Protein AF-A0A857J7H7-F1 (afdb_monomer_lite)

Foldseek 3Di:
DDVLVVLLVQLLVVLVPPPPLVSLLVSLVVVLVVCCVPVNNPDPLNVVSVVLSVQSVPDPDPVSVLVSSVVNSVSSLVVVQVVCVVVVHDRDDSPPRSCCVPPVPDDD

Organism: NCBI:txid2697032

pLDDT: mean 80.44, std 16.74, range [36.28, 96.19]

Structure (mmCIF, N/CA/C/O backbone):
data_AF-A0A857J7H7-F1
#
_entry.id   AF-A0A857J7H7-F1
#
loop_
_atom_site.group_PDB
_atom_site.id
_atom_site.type_symbol
_atom_site.label_atom_id
_atom_site.label_alt_id
_atom_site.label_comp_id
_atom_site.label_asym_id
_atom_site.label_entity_id
_atom_site.label_seq_id
_atom_site.pdbx_PDB_ins_code
_atom_site.Cartn_x
_atom_site.Cartn_y
_atom_site.Cartn_z
_atom_site.occupancy
_atom_site.B_iso_or_equiv
_atom_site.auth_seq_id
_atom_site.auth_comp_id
_atom_site.auth_asym_id
_atom_site.auth_atom_id
_atom_site.pdbx_PDB_model_num
ATOM 1 N N . MET A 1 1 ? -11.657 -9.110 7.390 1.00 66.69 1 MET A N 1
ATOM 2 C CA . MET A 1 1 ? -10.317 -8.599 7.043 1.00 66.69 1 MET A CA 1
ATOM 3 C C . MET A 1 1 ? -10.463 -7.094 6.826 1.00 66.69 1 MET A C 1
ATOM 5 O O . MET A 1 1 ? -11.547 -6.706 6.400 1.00 66.69 1 MET A O 1
ATOM 9 N N . ASN A 1 2 ? -9.537 -6.236 7.276 1.00 84.62 2 ASN A N 1
ATOM 10 C CA . ASN A 1 2 ? -9.630 -4.806 6.927 1.00 84.62 2 ASN A CA 1
ATOM 11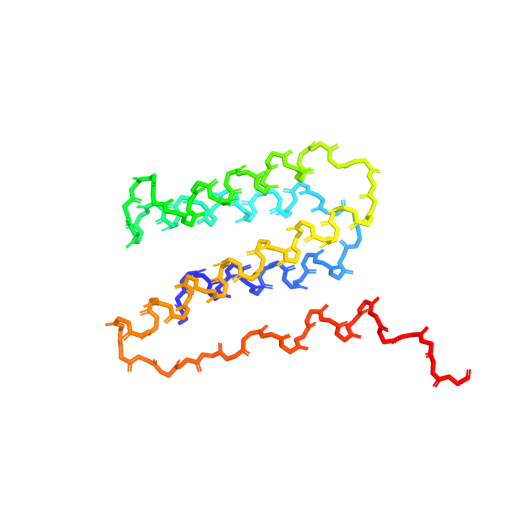 C C . ASN A 1 2 ? -9.072 -4.603 5.502 1.00 84.62 2 ASN A C 1
ATOM 13 O O . ASN A 1 2 ? -8.342 -5.460 5.018 1.00 84.62 2 ASN A O 1
ATOM 17 N N . LYS A 1 3 ? -9.414 -3.509 4.813 1.00 89.75 3 LYS A N 1
ATOM 18 C CA . LYS A 1 3 ? -8.986 -3.325 3.414 1.00 89.75 3 LYS A CA 1
ATOM 19 C C . LYS A 1 3 ? -7.461 -3.250 3.244 1.00 89.75 3 LYS A C 1
ATOM 21 O O . LYS A 1 3 ? -6.955 -3.636 2.196 1.00 89.75 3 LYS A O 1
ATOM 26 N N . PHE A 1 4 ? -6.718 -2.814 4.264 1.00 91.31 4 PHE A N 1
ATOM 27 C CA . PHE A 1 4 ? -5.252 -2.812 4.231 1.00 91.31 4 PHE A CA 1
ATOM 28 C C . PHE A 1 4 ? -4.673 -4.227 4.237 1.00 91.31 4 PHE A C 1
ATOM 30 O O . PHE A 1 4 ? -3.724 -4.484 3.504 1.00 91.31 4 PHE A O 1
ATOM 37 N N . ASP A 1 5 ? -5.286 -5.162 4.965 1.00 86.56 5 ASP A N 1
ATOM 38 C CA . ASP A 1 5 ? -4.929 -6.584 4.896 1.00 86.56 5 ASP A CA 1
ATOM 39 C C . ASP A 1 5 ? -5.120 -7.148 3.471 1.00 86.56 5 ASP A C 1
ATOM 41 O O . ASP A 1 5 ? -4.301 -7.941 3.003 1.00 86.56 5 ASP A O 1
ATOM 45 N N . ASP A 1 6 ? -6.175 -6.727 2.761 1.00 90.50 6 ASP A N 1
ATOM 46 C CA . ASP A 1 6 ? -6.433 -7.150 1.376 1.00 90.50 6 ASP A CA 1
ATOM 47 C C . ASP A 1 6 ? -5.374 -6.585 0.411 1.00 90.50 6 ASP A C 1
ATOM 49 O O . ASP A 1 6 ? -4.906 -7.291 -0.486 1.00 90.50 6 ASP A O 1
ATOM 53 N N . PHE A 1 7 ? -4.948 -5.328 0.599 1.00 91.62 7 PHE A N 1
ATOM 54 C CA . PHE A 1 7 ? -3.847 -4.742 -0.176 1.00 91.62 7 PHE A CA 1
ATOM 55 C C . PHE A 1 7 ? -2.512 -5.437 0.099 1.00 91.62 7 PHE A C 1
ATOM 57 O O . PHE A 1 7 ? -1.775 -5.716 -0.844 1.00 91.62 7 PHE A O 1
ATOM 64 N N . LEU A 1 8 ? -2.220 -5.774 1.358 1.00 90.06 8 LEU A N 1
ATOM 65 C CA . LEU A 1 8 ? -1.020 -6.528 1.735 1.00 90.06 8 LEU A CA 1
ATOM 66 C C . LEU A 1 8 ? -0.986 -7.902 1.055 1.00 90.06 8 LEU A C 1
ATOM 68 O O . LEU A 1 8 ? 0.041 -8.284 0.495 1.00 90.06 8 LEU A O 1
ATOM 72 N N . ALA A 1 9 ? -2.117 -8.613 1.030 1.00 88.38 9 ALA A N 1
ATOM 73 C CA . ALA A 1 9 ? -2.227 -9.888 0.327 1.00 88.38 9 ALA A CA 1
ATOM 74 C C . ALA A 1 9 ? -1.985 -9.738 -1.187 1.00 88.38 9 ALA A C 1
ATOM 76 O O . ALA A 1 9 ? -1.253 -10.536 -1.773 1.00 88.38 9 ALA A O 1
ATOM 77 N N . LYS A 1 10 ? -2.540 -8.693 -1.823 1.00 89.12 10 LYS A N 1
ATOM 78 C CA . LYS A 1 10 ? -2.292 -8.396 -3.245 1.00 89.12 10 LYS A CA 1
ATOM 79 C C . LYS A 1 10 ? -0.815 -8.090 -3.510 1.00 89.12 10 LYS A C 1
ATOM 81 O O . LYS A 1 10 ? -0.240 -8.673 -4.422 1.00 89.12 10 LYS A O 1
ATOM 86 N N . LEU A 1 11 ? -0.183 -7.235 -2.705 1.00 87.44 11 LEU A N 1
ATOM 87 C CA . LEU A 1 11 ? 1.234 -6.886 -2.869 1.00 87.44 11 LEU A CA 1
ATOM 88 C C . LEU A 1 11 ? 2.154 -8.102 -2.720 1.00 87.44 11 LEU A C 1
ATOM 90 O O . LEU A 1 11 ? 3.078 -8.252 -3.514 1.00 87.44 11 LEU A O 1
ATOM 94 N N . ALA A 1 12 ? 1.876 -8.996 -1.767 1.00 83.75 12 ALA A N 1
ATOM 95 C CA . ALA A 1 12 ? 2.647 -10.225 -1.577 1.00 83.75 12 ALA A CA 1
ATOM 96 C C . ALA A 1 12 ? 2.574 -11.180 -2.786 1.00 83.75 12 ALA A C 1
ATOM 98 O O . ALA A 1 12 ? 3.537 -11.886 -3.080 1.00 83.75 12 ALA A O 1
ATOM 99 N N . LEU A 1 13 ? 1.447 -11.208 -3.506 1.00 82.69 13 LEU A N 1
ATOM 100 C CA . LEU A 1 13 ? 1.330 -11.969 -4.756 1.00 82.69 13 LEU A CA 1
ATOM 101 C C . LEU A 1 13 ? 2.129 -11.312 -5.887 1.00 82.69 13 LEU A C 1
ATOM 103 O O . LEU A 1 13 ? 2.807 -12.001 -6.648 1.00 82.69 13 LEU A O 1
ATOM 107 N N . LEU A 1 14 ? 2.072 -9.984 -5.978 1.00 81.19 14 LEU A N 1
ATOM 108 C CA . LEU A 1 14 ? 2.715 -9.219 -7.045 1.00 81.19 14 LEU A CA 1
ATOM 109 C C . LEU A 1 14 ? 4.241 -9.200 -6.934 1.00 81.19 14 LEU A C 1
ATOM 111 O O . LEU A 1 14 ? 4.921 -9.188 -7.953 1.00 81.19 14 LEU A O 1
ATOM 115 N N . THR A 1 15 ? 4.810 -9.260 -5.730 1.00 70.81 15 THR A N 1
ATOM 116 C CA . THR A 1 15 ? 6.272 -9.326 -5.564 1.00 70.81 15 THR A CA 1
ATOM 117 C C . THR A 1 15 ? 6.884 -10.664 -5.945 1.00 70.81 15 THR A C 1
ATOM 119 O O . THR A 1 15 ? 8.067 -10.711 -6.282 1.00 70.81 15 THR A O 1
ATOM 122 N N . ARG A 1 16 ? 6.084 -11.734 -5.969 1.00 67.62 16 ARG A N 1
ATOM 123 C CA . ARG A 1 16 ? 6.493 -13.052 -6.478 1.00 67.62 16 ARG A CA 1
ATOM 124 C C . ARG A 1 16 ? 6.512 -13.104 -8.009 1.00 67.62 16 ARG A C 1
ATOM 126 O O . ARG A 1 16 ? 7.232 -13.918 -8.579 1.00 67.62 16 ARG A O 1
ATOM 133 N N . ALA A 1 17 ? 5.751 -12.236 -8.676 1.00 64.25 17 ALA A N 1
ATOM 134 C CA . ALA A 1 17 ? 5.683 -12.146 -10.129 1.00 64.25 17 ALA A CA 1
ATOM 135 C C . ALA A 1 17 ? 6.554 -10.982 -10.635 1.00 64.25 17 ALA A C 1
ATOM 137 O O . ALA A 1 17 ? 6.180 -9.813 -10.583 1.00 64.25 17 ALA A O 1
ATOM 138 N N . GLN A 1 18 ? 7.755 -11.292 -11.121 1.00 57.94 18 GLN A N 1
ATOM 139 C CA . GLN A 1 18 ? 8.690 -10.282 -11.619 1.00 57.94 18 GLN A CA 1
ATOM 140 C C . GLN A 1 18 ? 8.084 -9.480 -12.796 1.00 57.94 18 GLN A C 1
ATOM 142 O O . GLN A 1 18 ? 7.479 -10.061 -13.692 1.00 57.94 18 GLN A O 1
ATOM 147 N N . GLY A 1 19 ? 8.270 -8.152 -12.809 1.00 63.69 19 GLY A N 1
ATOM 148 C CA . GLY A 1 19 ? 7.873 -7.280 -13.930 1.00 63.69 19 GLY A CA 1
ATOM 149 C C . GLY A 1 19 ? 6.483 -6.635 -13.841 1.00 63.69 19 GLY A C 1
ATOM 150 O O . GLY A 1 19 ? 6.061 -6.005 -14.802 1.00 63.69 19 GLY A O 1
ATOM 151 N N . GLN A 1 20 ? 5.775 -6.742 -12.712 1.00 75.00 20 GLN A N 1
ATOM 152 C CA . GLN A 1 20 ? 4.418 -6.191 -12.556 1.00 75.00 20 GLN A CA 1
ATOM 153 C C . GLN A 1 20 ? 4.371 -4.798 -11.900 1.00 75.00 20 GLN A C 1
ATOM 155 O O . GLN A 1 20 ? 3.590 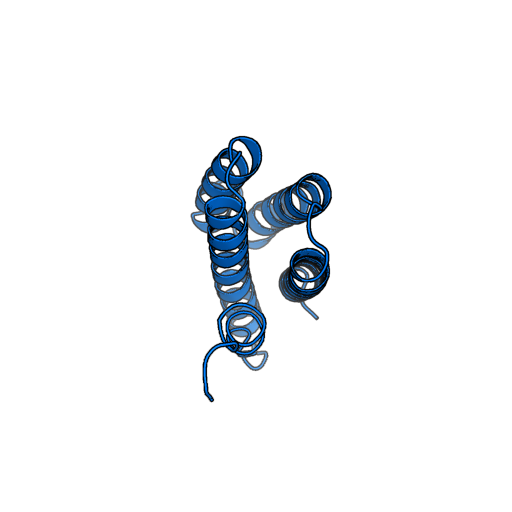-4.566 -10.974 1.00 75.00 20 GLN A O 1
ATOM 160 N N . VAL A 1 21 ? 5.195 -3.860 -12.380 1.00 78.69 21 VAL A N 1
ATOM 161 C CA . VAL A 1 21 ? 5.257 -2.490 -11.831 1.00 78.69 21 VAL A CA 1
ATOM 162 C C . VAL A 1 21 ? 3.885 -1.815 -11.865 1.00 78.69 21 VAL A C 1
ATOM 164 O O . VAL A 1 21 ? 3.444 -1.289 -10.846 1.00 78.69 21 VAL A O 1
ATOM 167 N N . ASP A 1 22 ? 3.168 -1.919 -12.987 1.00 82.56 22 ASP A N 1
ATOM 168 C CA . ASP A 1 22 ? 1.829 -1.338 -13.148 1.00 82.56 22 ASP A CA 1
ATOM 169 C C . ASP A 1 22 ? 0.819 -1.916 -12.151 1.00 82.56 22 ASP A C 1
ATOM 171 O O . ASP A 1 22 ? -0.002 -1.194 -11.585 1.00 82.56 22 ASP A O 1
ATOM 175 N N . ALA A 1 23 ? 0.891 -3.222 -11.883 1.00 86.31 23 ALA A N 1
ATOM 176 C CA . ALA A 1 23 ? -0.006 -3.862 -10.930 1.00 86.31 23 ALA A CA 1
ATOM 177 C C . ALA A 1 23 ? 0.288 -3.407 -9.496 1.00 86.31 23 ALA A C 1
ATOM 179 O O . ALA A 1 23 ? -0.644 -3.126 -8.742 1.00 86.31 23 ALA A O 1
ATOM 180 N N . VAL A 1 24 ? 1.570 -3.284 -9.125 1.00 86.88 24 VAL A N 1
ATOM 181 C CA . VAL A 1 24 ? 1.956 -2.733 -7.820 1.00 86.88 24 VAL A CA 1
ATOM 182 C C . VAL A 1 24 ? 1.494 -1.286 -7.702 1.00 86.88 24 VAL A C 1
ATOM 184 O O . VAL A 1 24 ? 0.890 -0.953 -6.687 1.00 86.88 24 VAL A O 1
ATOM 187 N N . MET A 1 25 ? 1.698 -0.470 -8.742 1.00 88.06 25 MET A N 1
ATOM 188 C CA . MET A 1 25 ? 1.250 0.926 -8.806 1.00 88.06 25 MET A CA 1
ATOM 189 C C . MET A 1 25 ? -0.266 1.080 -8.644 1.00 88.06 25 MET A C 1
ATOM 191 O O . MET A 1 25 ? -0.720 1.974 -7.929 1.00 88.06 25 MET A O 1
ATOM 195 N N . ASN A 1 26 ? -1.057 0.192 -9.248 1.00 90.75 26 ASN A N 1
ATOM 196 C CA . ASN A 1 26 ? -2.512 0.194 -9.087 1.00 90.75 26 ASN A CA 1
ATOM 197 C C . ASN A 1 26 ? -2.920 -0.137 -7.646 1.00 90.75 26 ASN A C 1
ATOM 199 O O . ASN A 1 26 ? -3.745 0.559 -7.057 1.00 90.75 26 ASN A O 1
ATOM 203 N N . VAL A 1 27 ? -2.294 -1.149 -7.036 1.00 91.69 27 VAL A N 1
ATOM 204 C CA . VAL A 1 27 ? -2.573 -1.505 -5.638 1.00 91.69 27 VAL A CA 1
ATOM 205 C C . VAL A 1 27 ? -2.162 -0.381 -4.681 1.00 91.69 27 VAL A C 1
ATOM 207 O O . VAL A 1 27 ? -2.893 -0.102 -3.730 1.00 91.69 27 VAL A O 1
ATOM 210 N N . THR A 1 28 ? -1.040 0.308 -4.919 1.00 91.69 28 THR A N 1
ATOM 211 C CA . THR A 1 28 ? -0.660 1.483 -4.118 1.00 91.69 28 THR A CA 1
ATOM 212 C C . THR A 1 28 ? -1.607 2.657 -4.308 1.00 91.69 28 THR A C 1
ATOM 214 O O . THR A 1 28 ? -1.898 3.346 -3.329 1.00 91.69 28 THR A O 1
ATOM 217 N N . PHE A 1 29 ? -2.102 2.893 -5.525 1.00 93.25 29 PHE A N 1
ATOM 218 C CA . PHE A 1 29 ? -3.077 3.950 -5.782 1.00 93.25 29 PHE A CA 1
ATOM 219 C C . PHE A 1 29 ? -4.378 3.705 -5.007 1.00 93.25 29 PHE A C 1
ATOM 221 O O . PHE A 1 29 ? -4.832 4.586 -4.270 1.00 93.25 29 PHE A O 1
ATOM 228 N N . ASP A 1 30 ? -4.918 2.487 -5.081 1.00 95.56 30 ASP A N 1
ATOM 229 C CA . ASP A 1 30 ? -6.111 2.089 -4.326 1.00 95.56 30 ASP A CA 1
ATOM 230 C C . ASP A 1 30 ? -5.887 2.211 -2.812 1.00 95.56 30 ASP A C 1
ATOM 232 O O . ASP A 1 30 ? -6.729 2.739 -2.079 1.00 95.56 30 ASP A O 1
ATOM 236 N N . ALA A 1 31 ? -4.719 1.775 -2.332 1.00 95.00 31 ALA A N 1
ATOM 237 C CA . ALA A 1 31 ? -4.378 1.862 -0.921 1.00 95.00 31 ALA A CA 1
ATOM 238 C C . ALA A 1 31 ? -4.259 3.314 -0.438 1.00 95.00 31 ALA A C 1
ATOM 240 O O . ALA A 1 31 ? -4.645 3.613 0.692 1.00 95.00 31 ALA A O 1
ATOM 241 N N . LYS A 1 32 ? -3.797 4.242 -1.285 1.00 95.81 32 LYS A N 1
ATOM 242 C CA . LYS A 1 32 ? -3.771 5.674 -0.957 1.00 95.81 32 LYS A CA 1
ATOM 243 C C . LYS A 1 32 ? -5.179 6.220 -0.746 1.00 95.81 32 LYS A C 1
ATOM 245 O O . LYS A 1 32 ? -5.409 6.904 0.252 1.00 95.81 32 LYS A O 1
ATOM 250 N N . ALA A 1 33 ? -6.105 5.916 -1.654 1.00 94.88 33 ALA A N 1
ATOM 251 C CA . ALA A 1 33 ? -7.494 6.351 -1.526 1.00 94.88 33 ALA A CA 1
ATOM 252 C C . ALA A 1 33 ? -8.119 5.837 -0.218 1.00 94.88 33 ALA A C 1
ATOM 254 O O . ALA A 1 33 ? -8.800 6.585 0.484 1.00 94.88 33 ALA A O 1
ATOM 255 N N . GLU A 1 34 ? -7.814 4.595 0.165 1.00 96.19 34 GLU A N 1
ATOM 256 C CA . GLU A 1 34 ? -8.292 4.029 1.426 1.00 96.19 34 GLU A CA 1
ATOM 257 C C . GLU A 1 34 ? -7.636 4.669 2.661 1.00 96.19 34 GLU A C 1
ATOM 259 O O . GLU A 1 34 ? -8.308 4.907 3.662 1.00 96.19 34 GLU A O 1
ATOM 264 N N . LEU A 1 35 ? -6.340 5.000 2.605 1.00 95.94 35 LEU A N 1
ATOM 265 C CA . LEU A 1 35 ? -5.674 5.742 3.681 1.00 95.94 35 LEU A CA 1
ATOM 266 C C . LEU A 1 35 ? -6.316 7.113 3.896 1.00 95.94 35 LEU A C 1
ATOM 268 O O . LEU A 1 35 ? -6.489 7.526 5.043 1.00 95.94 35 LEU A O 1
ATOM 272 N N . ASP A 1 36 ? -6.644 7.824 2.817 1.00 95.00 36 ASP A N 1
ATOM 273 C CA . ASP A 1 36 ? -7.343 9.109 2.894 1.00 95.00 36 ASP A CA 1
ATOM 274 C C . ASP A 1 36 ? -8.753 8.941 3.492 1.0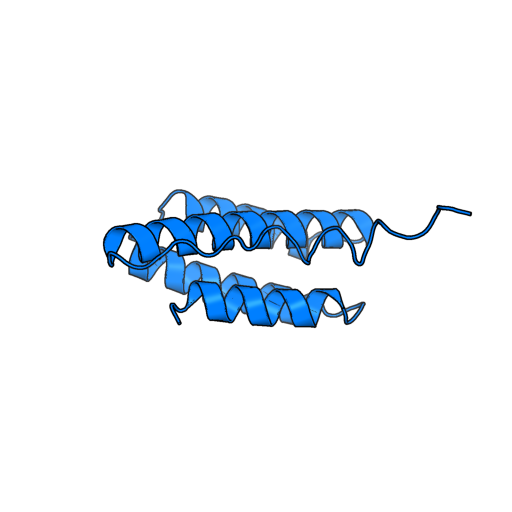0 95.00 36 ASP A C 1
ATOM 276 O O . ASP A 1 36 ? -9.167 9.760 4.311 1.00 95.00 36 ASP A O 1
ATOM 280 N N . ALA A 1 37 ? -9.462 7.856 3.167 1.00 95.12 37 ALA A N 1
ATOM 281 C CA . ALA A 1 37 ? -10.784 7.567 3.723 1.00 95.12 37 ALA A CA 1
ATOM 282 C C . ALA A 1 37 ? -10.754 7.198 5.223 1.00 95.12 37 ALA A C 1
ATOM 284 O O . ALA A 1 37 ? -11.581 7.685 5.991 1.00 95.12 37 ALA A O 1
ATOM 285 N N . GLU A 1 38 ? -9.807 6.364 5.663 1.00 94.44 38 GLU A N 1
ATOM 286 C CA . GLU A 1 38 ? -9.751 5.859 7.048 1.00 94.44 38 GLU A CA 1
ATOM 287 C C . GLU A 1 38 ? -9.096 6.855 8.028 1.00 94.44 38 GLU A C 1
ATOM 289 O O . GLU A 1 38 ? -9.439 6.900 9.215 1.00 94.44 38 GLU A O 1
ATOM 294 N N . PHE A 1 39 ? -8.132 7.657 7.563 1.00 94.38 39 PHE A N 1
ATOM 295 C CA . PHE A 1 39 ? -7.353 8.564 8.419 1.00 94.38 39 PHE A CA 1
ATOM 296 C C . PHE A 1 39 ? -7.536 10.051 8.094 1.00 94.38 39 PHE A C 1
ATOM 298 O O . PHE A 1 39 ? -6.948 10.887 8.782 1.00 94.38 39 PHE A O 1
ATOM 305 N N . GLY A 1 40 ? -8.349 10.380 7.090 1.00 93.62 40 GLY A N 1
ATOM 306 C CA . GLY A 1 40 ? -8.534 11.733 6.574 1.00 93.62 40 GLY A CA 1
ATOM 307 C C . GLY A 1 40 ? -7.537 12.076 5.465 1.00 93.62 40 GLY A C 1
ATOM 308 O O . GLY A 1 40 ? -6.384 11.632 5.474 1.00 93.62 40 GLY A O 1
ATOM 309 N N . THR A 1 41 ? -7.981 12.887 4.505 1.00 92.19 41 THR A N 1
ATOM 310 C CA . THR A 1 41 ? -7.169 13.313 3.360 1.00 92.19 41 THR A CA 1
ATOM 311 C C . THR A 1 41 ? -5.882 13.999 3.809 1.00 92.19 41 THR A C 1
ATOM 313 O O . THR A 1 41 ? -5.905 14.894 4.652 1.00 92.19 41 THR A O 1
ATOM 316 N N . GLY A 1 42 ? -4.750 13.602 3.223 1.00 88.31 42 GLY A N 1
ATOM 317 C CA . GLY A 1 42 ? -3.456 14.233 3.512 1.00 88.31 42 GLY A CA 1
ATOM 318 C C . GLY A 1 42 ? -2.833 13.794 4.839 1.00 88.31 42 GLY A C 1
ATOM 319 O O . GLY A 1 42 ? -1.924 14.445 5.351 1.00 88.31 42 GLY A O 1
ATOM 320 N N . ASN A 1 43 ? -3.283 12.675 5.406 1.00 94.06 43 ASN A N 1
ATOM 321 C CA . ASN A 1 43 ? -2.625 12.083 6.563 1.00 94.06 43 ASN A CA 1
ATOM 322 C C . ASN A 1 43 ? -1.195 11.606 6.229 1.00 94.06 43 ASN A C 1
ATOM 324 O O . ASN A 1 43 ? -0.824 11.383 5.071 1.00 94.06 43 ASN A O 1
ATOM 328 N N . ARG A 1 44 ? -0.388 11.383 7.276 1.00 94.00 44 ARG A N 1
ATOM 329 C CA . ARG A 1 44 ? 1.026 10.985 7.148 1.00 94.00 44 ARG A CA 1
ATOM 330 C C . ARG A 1 44 ? 1.244 9.738 6.284 1.00 94.00 44 ARG A C 1
ATOM 332 O O . ARG A 1 44 ? 2.241 9.680 5.564 1.00 94.00 44 ARG A O 1
ATOM 339 N N . TYR A 1 45 ? 0.339 8.759 6.349 1.00 93.50 45 TYR A N 1
ATOM 340 C CA . TYR A 1 45 ? 0.447 7.522 5.580 1.00 93.50 45 TYR A CA 1
ATOM 341 C C . TYR A 1 45 ? 0.190 7.798 4.100 1.00 93.50 45 TYR A C 1
ATOM 343 O O . TYR A 1 45 ? 1.006 7.414 3.272 1.00 93.50 45 TYR A O 1
ATOM 351 N N . SER A 1 46 ? -0.868 8.541 3.766 1.00 93.12 46 SER A N 1
ATOM 352 C CA . SER A 1 46 ? -1.192 8.922 2.381 1.00 93.12 46 SER A CA 1
ATOM 353 C C . SER A 1 46 ? -0.085 9.756 1.719 1.00 93.12 46 SER A C 1
ATOM 355 O O . SER A 1 46 ? 0.323 9.477 0.587 1.00 93.12 46 SER A O 1
ATOM 357 N N . ILE A 1 47 ? 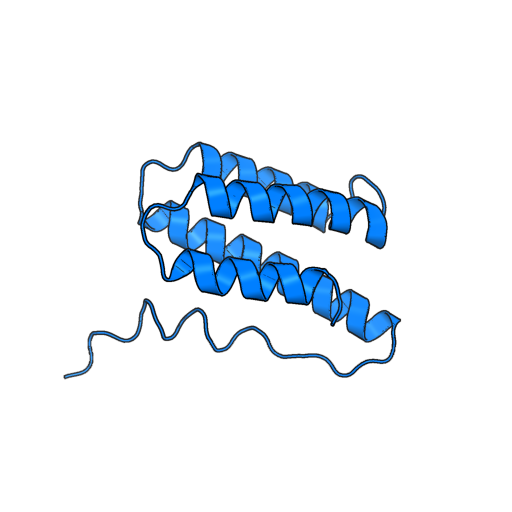0.492 10.725 2.443 1.00 94.00 47 ILE A N 1
ATOM 358 C CA . ILE A 1 47 ? 1.629 11.525 1.950 1.00 94.00 47 ILE A CA 1
ATOM 359 C C . ILE A 1 47 ? 2.847 10.631 1.693 1.00 94.00 47 ILE A C 1
ATOM 361 O O . ILE A 1 47 ? 3.508 10.742 0.658 1.00 94.00 47 ILE A O 1
ATOM 365 N N . SER A 1 48 ? 3.154 9.740 2.636 1.00 95.44 48 SER A N 1
ATOM 366 C CA . SER A 1 48 ? 4.301 8.837 2.524 1.00 95.44 48 SER A CA 1
ATOM 367 C C . SER A 1 48 ? 4.112 7.842 1.379 1.00 95.44 48 SER A C 1
ATOM 369 O O . SER A 1 48 ? 5.047 7.614 0.615 1.00 95.44 48 SER A O 1
ATOM 371 N N . LEU A 1 49 ? 2.890 7.340 1.184 1.00 94.56 49 LEU A N 1
ATOM 372 C CA . LEU A 1 49 ? 2.549 6.455 0.078 1.00 94.56 49 LEU A CA 1
ATOM 373 C C . LEU A 1 49 ? 2.673 7.161 -1.274 1.00 94.56 49 LEU A C 1
ATOM 375 O O . LEU A 1 49 ? 3.281 6.616 -2.187 1.00 94.56 49 LEU A O 1
ATOM 379 N N . THR A 1 50 ? 2.223 8.414 -1.374 1.00 93.56 50 THR A N 1
ATOM 380 C CA . THR A 1 50 ? 2.398 9.243 -2.581 1.00 93.56 50 THR A CA 1
ATOM 381 C C . THR A 1 50 ? 3.877 9.373 -2.961 1.00 93.56 50 THR A C 1
ATOM 383 O O . THR A 1 50 ? 4.241 9.229 -4.125 1.00 93.56 50 THR A O 1
ATOM 386 N N . ARG A 1 51 ? 4.765 9.589 -1.980 1.00 93.94 51 ARG A N 1
ATOM 387 C CA . ARG A 1 51 ? 6.218 9.668 -2.225 1.00 93.94 51 ARG A CA 1
ATOM 388 C C . ARG A 1 51 ? 6.800 8.342 -2.712 1.00 93.94 51 ARG A C 1
ATOM 390 O O . ARG A 1 51 ? 7.686 8.351 -3.561 1.00 93.94 51 ARG A O 1
ATOM 397 N N . LEU A 1 52 ? 6.323 7.218 -2.180 1.00 92.56 52 LEU A N 1
ATOM 398 C CA . LEU A 1 52 ? 6.750 5.886 -2.614 1.00 92.56 52 LEU A CA 1
ATOM 399 C C . LEU A 1 52 ? 6.248 5.565 -4.027 1.00 92.56 52 LEU A C 1
ATOM 401 O O . LEU A 1 52 ? 7.005 5.019 -4.818 1.00 92.56 52 LEU A O 1
ATOM 405 N N . MET A 1 53 ? 5.026 5.973 -4.377 1.00 90.31 53 MET A N 1
ATOM 406 C CA . MET A 1 53 ? 4.486 5.828 -5.733 1.00 90.31 53 MET A CA 1
ATOM 407 C C . MET A 1 53 ? 5.305 6.597 -6.771 1.00 90.31 53 MET A C 1
ATOM 409 O O . MET A 1 53 ? 5.586 6.065 -7.838 1.00 90.31 53 MET A O 1
ATOM 413 N N . LEU A 1 54 ? 5.747 7.819 -6.449 1.00 89.50 54 LEU A N 1
ATOM 414 C CA . LEU A 1 54 ? 6.647 8.568 -7.331 1.00 89.50 54 LEU A CA 1
ATOM 415 C C . LEU A 1 54 ? 7.963 7.808 -7.558 1.00 89.50 54 LEU A C 1
ATOM 417 O O . LEU A 1 54 ? 8.416 7.716 -8.692 1.00 89.50 54 LEU A O 1
ATOM 421 N N . ARG A 1 55 ? 8.549 7.210 -6.512 1.00 87.69 55 ARG A N 1
ATOM 422 C CA . ARG A 1 55 ? 9.768 6.393 -6.658 1.00 87.69 55 ARG A CA 1
ATOM 423 C C . ARG A 1 55 ? 9.531 5.135 -7.489 1.00 87.69 55 ARG A C 1
ATOM 425 O O . ARG A 1 55 ? 10.323 4.861 -8.379 1.00 87.69 55 ARG A O 1
ATOM 432 N N . LEU A 1 56 ? 8.430 4.415 -7.253 1.00 83.12 56 LEU A N 1
ATOM 433 C CA . LEU A 1 56 ? 8.059 3.240 -8.052 1.00 83.12 56 LEU A CA 1
ATOM 434 C C . LEU A 1 56 ? 7.937 3.583 -9.538 1.00 83.12 56 LEU A C 1
ATOM 436 O O . LEU A 1 56 ? 8.460 2.855 -10.373 1.00 83.12 56 LEU A O 1
ATOM 440 N N . ASN A 1 57 ? 7.302 4.712 -9.857 1.00 79.19 57 ASN A N 1
ATOM 441 C CA . ASN A 1 57 ? 7.082 5.151 -11.233 1.00 79.19 57 ASN A CA 1
ATOM 442 C C . ASN A 1 57 ? 8.372 5.571 -11.967 1.00 79.19 57 ASN A C 1
ATOM 444 O O . ASN A 1 57 ? 8.399 5.600 -13.193 1.00 79.19 57 ASN A O 1
ATOM 448 N N . HIS A 1 58 ? 9.431 5.920 -11.233 1.00 77.00 58 HIS A N 1
ATOM 449 C CA . HIS A 1 58 ? 10.720 6.330 -11.801 1.00 77.00 58 HIS A CA 1
ATOM 450 C C . HIS A 1 58 ? 11.795 5.241 -11.742 1.00 77.00 58 HIS A C 1
ATOM 452 O O . HIS A 1 58 ? 12.885 5.441 -12.281 1.00 77.00 58 HIS A O 1
ATOM 458 N N . SER A 1 59 ? 11.513 4.103 -11.106 1.00 70.56 59 SER A N 1
ATOM 459 C CA . SER A 1 59 ? 12.527 3.087 -10.864 1.00 70.56 59 SER A CA 1
ATOM 460 C C . SER A 1 59 ? 12.830 2.285 -12.131 1.00 70.56 59 SER A C 1
ATOM 462 O O . SER A 1 59 ? 11.999 1.524 -12.625 1.00 70.56 59 SER A O 1
ATOM 464 N N . THR A 1 60 ? 14.043 2.451 -12.656 1.00 69.38 60 THR A N 1
ATOM 465 C CA . THR A 1 60 ? 14.595 1.626 -13.745 1.00 69.38 60 THR A CA 1
ATOM 466 C C . THR A 1 60 ? 15.422 0.450 -13.218 1.00 69.38 60 THR A C 1
ATOM 468 O O . THR A 1 60 ? 15.763 -0.454 -13.980 1.00 69.38 60 THR A O 1
ATOM 471 N N . ASP A 1 61 ? 15.718 0.436 -11.913 1.00 79.56 61 ASP A N 1
ATOM 472 C CA . ASP A 1 61 ? 16.479 -0.607 -11.227 1.00 79.56 61 ASP A CA 1
ATOM 473 C C . ASP A 1 61 ? 15.546 -1.565 -10.468 1.00 79.56 61 ASP A C 1
ATOM 475 O O . ASP A 1 61 ? 14.748 -1.176 -9.612 1.00 79.56 61 ASP A O 1
ATOM 479 N N . ARG A 1 62 ? 15.705 -2.870 -10.722 1.00 74.06 62 ARG A N 1
ATOM 480 C CA . ARG A 1 62 ? 14.995 -3.938 -10.006 1.00 74.06 62 ARG A CA 1
ATOM 481 C C . ARG A 1 62 ? 15.173 -3.832 -8.490 1.00 74.06 62 ARG A C 1
ATOM 483 O O . ARG A 1 62 ? 14.236 -4.138 -7.752 1.00 74.06 62 ARG A O 1
ATOM 490 N N . ARG A 1 63 ? 16.360 -3.445 -8.013 1.00 79.56 63 ARG A N 1
ATOM 491 C CA . ARG A 1 63 ? 16.647 -3.344 -6.576 1.00 79.56 63 ARG A CA 1
ATOM 492 C C . ARG A 1 63 ? 15.802 -2.257 -5.918 1.00 79.56 63 ARG A C 1
ATOM 494 O O . ARG A 1 63 ? 15.192 -2.507 -4.880 1.00 79.56 63 ARG A O 1
ATOM 501 N N . GLU A 1 64 ? 15.736 -1.086 -6.538 1.00 82.62 64 GLU A N 1
ATOM 502 C CA . GLU A 1 64 ? 14.951 0.043 -6.042 1.00 82.62 64 GLU A CA 1
ATOM 503 C C . GLU A 1 64 ? 13.443 -0.244 -6.117 1.00 82.62 64 GLU A C 1
ATOM 505 O O . GLU A 1 64 ? 12.713 0.090 -5.180 1.00 82.62 64 GLU A O 1
ATOM 510 N N . TYR A 1 65 ? 12.973 -0.948 -7.152 1.00 82.12 65 TYR A N 1
ATOM 511 C CA . TYR A 1 65 ? 11.590 -1.427 -7.222 1.00 82.12 65 TYR A CA 1
ATOM 512 C C . TYR A 1 65 ? 11.225 -2.333 -6.034 1.00 82.12 65 TYR A C 1
ATOM 514 O O . TYR A 1 65 ? 10.209 -2.109 -5.365 1.00 82.12 65 TYR A O 1
ATOM 522 N N . VAL A 1 66 ? 12.054 -3.343 -5.740 1.00 82.19 66 VAL A N 1
ATOM 523 C CA . VAL A 1 66 ? 11.813 -4.274 -4.623 1.00 82.19 66 VAL A CA 1
ATOM 524 C C . VAL A 1 66 ? 11.842 -3.531 -3.290 1.00 82.19 66 VAL A C 1
ATOM 526 O O . VAL A 1 66 ? 10.934 -3.703 -2.477 1.00 82.19 66 VAL A O 1
ATOM 529 N N . GLU A 1 67 ? 12.835 -2.664 -3.079 1.00 85.62 67 GLU A N 1
ATOM 530 C CA . GLU A 1 67 ? 12.945 -1.869 -1.855 1.00 85.62 67 GLU A CA 1
ATOM 531 C C . GLU A 1 67 ? 11.738 -0.940 -1.670 1.00 85.62 67 GLU A C 1
ATOM 533 O O . GLU A 1 67 ? 11.172 -0.839 -0.580 1.00 85.62 67 GLU A O 1
ATOM 538 N N . THR A 1 68 ? 11.301 -0.274 -2.737 1.00 88.56 68 THR A N 1
ATOM 539 C CA . THR A 1 68 ? 10.165 0.645 -2.656 1.00 88.56 68 THR A CA 1
ATOM 540 C C . THR A 1 68 ? 8.865 -0.112 -2.396 1.00 88.56 68 THR A C 1
ATOM 542 O O . THR A 1 68 ? 8.066 0.320 -1.565 1.00 88.56 68 THR A O 1
ATOM 545 N N . THR A 1 69 ? 8.679 -1.282 -3.012 1.00 87.38 69 THR A N 1
ATOM 546 C CA . THR A 1 69 ? 7.520 -2.153 -2.752 1.00 87.38 69 THR A CA 1
ATOM 547 C C . THR A 1 69 ? 7.521 -2.696 -1.317 1.00 87.38 69 THR A C 1
ATOM 549 O O . THR A 1 69 ? 6.468 -2.798 -0.682 1.00 87.38 69 THR A O 1
ATOM 552 N N . PHE A 1 70 ? 8.696 -2.979 -0.752 1.00 87.38 70 PHE A N 1
ATOM 553 C CA . PHE A 1 70 ? 8.823 -3.346 0.658 1.00 87.38 70 PHE A CA 1
ATOM 554 C C . PHE A 1 70 ? 8.388 -2.200 1.582 1.00 87.38 70 PHE A C 1
ATOM 556 O O . PHE A 1 70 ? 7.530 -2.392 2.441 1.00 87.38 70 PHE A O 1
ATOM 563 N N . ARG A 1 71 ? 8.872 -0.975 1.342 1.00 90.50 71 ARG A N 1
ATOM 564 C CA . ARG A 1 71 ? 8.475 0.215 2.121 1.00 90.50 71 ARG A CA 1
ATOM 565 C C . ARG A 1 71 ? 6.972 0.505 2.038 1.00 90.50 71 ARG A C 1
ATOM 567 O O . ARG A 1 71 ? 6.376 0.963 3.011 1.00 90.50 71 ARG A O 1
ATOM 574 N N . VAL A 1 72 ? 6.344 0.241 0.889 1.00 92.12 72 VAL A N 1
ATOM 575 C CA . VAL A 1 72 ? 4.878 0.294 0.744 1.00 92.12 72 VAL A CA 1
ATOM 576 C C . VAL A 1 72 ? 4.219 -0.712 1.688 1.00 92.12 72 VAL A C 1
ATOM 578 O O . VAL A 1 72 ? 3.288 -0.362 2.410 1.00 92.12 72 VAL A O 1
ATOM 581 N N . THR A 1 73 ? 4.711 -1.949 1.701 1.00 91.50 73 THR A N 1
ATOM 582 C CA . THR A 1 73 ? 4.178 -3.032 2.536 1.00 91.50 73 THR A CA 1
ATOM 583 C C . THR A 1 73 ? 4.282 -2.690 4.024 1.00 91.50 73 THR A C 1
ATOM 585 O O . THR A 1 73 ? 3.297 -2.817 4.749 1.00 91.50 73 THR A O 1
ATOM 588 N N . GLU A 1 74 ? 5.422 -2.165 4.483 1.00 91.31 74 GLU A N 1
ATOM 589 C CA . GLU A 1 74 ? 5.598 -1.718 5.875 1.00 91.31 74 GLU A CA 1
ATOM 590 C C . GLU A 1 74 ? 4.593 -0.629 6.268 1.00 91.31 74 GLU A C 1
ATOM 592 O O . GLU A 1 74 ? 3.982 -0.678 7.339 1.00 91.31 74 GLU A O 1
ATOM 597 N N . LEU A 1 75 ? 4.384 0.344 5.379 1.00 94.31 75 LEU A N 1
ATOM 598 C CA . LEU A 1 75 ? 3.444 1.435 5.599 1.00 94.31 75 LEU A CA 1
ATOM 599 C C . LEU A 1 75 ? 2.005 0.921 5.734 1.00 94.31 75 LEU A C 1
ATOM 601 O O . LEU A 1 75 ? 1.288 1.340 6.64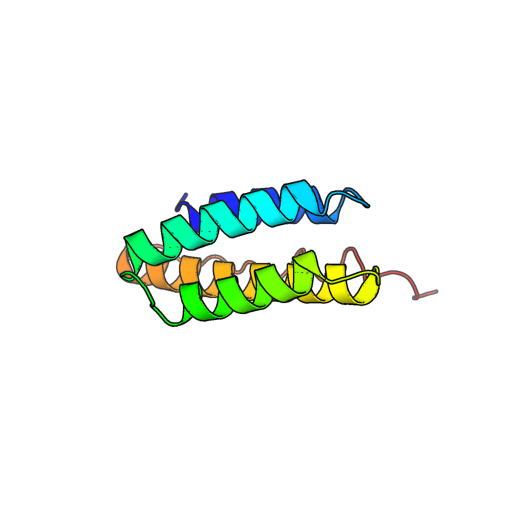7 1.00 94.31 75 LEU A O 1
ATOM 605 N N . LEU A 1 76 ? 1.587 0.005 4.856 1.00 93.06 76 LEU A N 1
ATOM 606 C CA . LEU A 1 76 ? 0.248 -0.586 4.898 1.00 93.06 76 LEU A CA 1
ATOM 607 C C . LEU A 1 76 ? 0.059 -1.522 6.095 1.00 93.06 76 LEU A C 1
ATOM 609 O O . LEU A 1 76 ? -1.026 -1.535 6.673 1.00 93.06 76 LEU A O 1
ATOM 613 N N . SER A 1 77 ? 1.105 -2.231 6.528 1.00 91.88 77 SER A N 1
ATOM 614 C CA . SER A 1 77 ? 1.081 -3.004 7.777 1.00 91.88 77 SER A CA 1
ATOM 615 C C . SER A 1 77 ? 0.834 -2.093 8.975 1.00 91.88 77 SER A C 1
ATOM 617 O O . SER A 1 77 ? -0.075 -2.344 9.762 1.00 91.88 77 SER A O 1
ATOM 619 N N . ALA A 1 78 ? 1.570 -0.983 9.079 1.00 91.75 78 ALA A N 1
ATOM 620 C CA . ALA A 1 78 ? 1.388 -0.026 10.168 1.00 91.75 78 ALA A CA 1
ATOM 621 C C . ALA A 1 78 ? -0.018 0.604 10.166 1.00 91.75 78 ALA A C 1
ATOM 623 O O . ALA A 1 78 ? -0.597 0.844 11.230 1.00 91.75 78 ALA A O 1
ATOM 624 N N . ALA A 1 79 ? -0.580 0.867 8.982 1.00 91.88 79 ALA A N 1
ATOM 625 C CA . ALA A 1 79 ? -1.957 1.331 8.843 1.00 91.88 79 ALA A CA 1
ATOM 626 C C . ALA A 1 79 ? -2.967 0.255 9.282 1.00 91.88 79 ALA A C 1
ATOM 628 O O . ALA A 1 79 ? -3.865 0.558 10.072 1.00 91.88 79 ALA A O 1
ATOM 629 N N . SER A 1 80 ? -2.792 -0.997 8.840 1.00 92.25 80 SER A N 1
ATOM 630 C CA . SER A 1 80 ? -3.630 -2.134 9.244 1.00 92.25 80 SER A CA 1
ATOM 631 C C . SER A 1 80 ? -3.638 -2.316 10.763 1.00 92.25 80 SER A C 1
ATOM 633 O O . SER A 1 80 ? -4.707 -2.391 11.376 1.00 92.25 80 SER A O 1
ATOM 635 N N . ASP A 1 81 ? -2.466 -2.289 11.398 1.00 90.88 81 ASP A N 1
ATOM 636 C CA . ASP A 1 81 ? -2.330 -2.420 12.849 1.00 90.88 81 ASP A CA 1
ATOM 637 C C . ASP A 1 81 ? -3.046 -1.297 13.597 1.00 90.88 81 ASP A C 1
ATOM 639 O O . ASP A 1 81 ? -3.748 -1.539 14.584 1.00 90.88 81 ASP A O 1
ATOM 643 N N . GLN A 1 82 ? -2.939 -0.059 13.106 1.00 91.38 82 GLN A N 1
ATOM 644 C CA . GLN A 1 82 ? -3.644 1.070 13.702 1.00 91.38 82 GLN A CA 1
ATOM 645 C C . GLN A 1 82 ? -5.169 0.915 13.594 1.00 91.38 82 GLN A C 1
ATOM 647 O O . GLN A 1 82 ? -5.884 1.211 14.558 1.00 91.38 82 GLN A O 1
ATOM 652 N N . VAL A 1 83 ? -5.677 0.425 12.460 1.00 91.25 83 VAL A N 1
ATOM 653 C CA . VAL A 1 83 ? -7.107 0.133 12.273 1.00 91.25 83 VAL A CA 1
ATOM 654 C C . VAL A 1 83 ? -7.563 -1.006 13.179 1.00 91.25 83 VAL A C 1
ATOM 656 O O . VAL A 1 83 ? -8.582 -0.881 13.860 1.00 91.25 83 VAL A O 1
ATOM 659 N N . ASN A 1 84 ? -6.814 -2.106 13.234 1.00 88.31 84 ASN A N 1
ATOM 660 C CA . ASN A 1 84 ? -7.143 -3.257 14.072 1.00 88.31 84 ASN A CA 1
ATOM 661 C C . ASN A 1 84 ? -7.163 -2.868 15.555 1.00 88.31 84 ASN A C 1
ATOM 663 O O . ASN A 1 84 ? -8.125 -3.200 16.251 1.00 88.31 84 ASN A O 1
ATOM 667 N N . LYS A 1 85 ? -6.200 -2.051 16.001 1.00 88.50 85 LYS A N 1
ATOM 668 C CA . LYS A 1 85 ? -6.177 -1.482 17.354 1.00 88.50 85 LYS A CA 1
ATOM 669 C C . LYS A 1 85 ? -7.417 -0.634 17.650 1.00 88.50 85 LYS A C 1
ATOM 671 O O . LYS A 1 85 ? -8.032 -0.818 18.696 1.00 88.50 85 LYS A O 1
ATOM 676 N N . ARG A 1 86 ? -7.825 0.258 16.735 1.00 87.88 86 ARG A N 1
ATOM 677 C CA . ARG A 1 86 ? -9.057 1.067 16.882 1.00 87.88 86 ARG A CA 1
ATOM 678 C C . ARG A 1 86 ? -10.319 0.206 16.958 1.00 87.88 86 ARG A C 1
ATOM 680 O O . ARG A 1 86 ? -11.262 0.570 17.648 1.00 87.88 86 ARG A O 1
ATOM 687 N N . ARG A 1 87 ? -10.333 -0.929 16.254 1.00 88.88 87 ARG A N 1
ATOM 688 C CA . ARG A 1 87 ? -11.467 -1.864 16.185 1.00 88.88 87 ARG A CA 1
ATOM 689 C C . ARG A 1 87 ? -11.443 -2.946 17.277 1.00 88.88 87 ARG A C 1
ATOM 691 O O . ARG A 1 87 ? -12.290 -3.832 17.239 1.00 88.88 87 ARG A O 1
ATOM 698 N N . GLY A 1 88 ? -10.481 -2.913 18.206 1.00 84.25 88 GLY A N 1
ATOM 699 C CA . GLY A 1 88 ? -10.333 -3.919 19.267 1.00 84.25 88 GLY A CA 1
ATOM 700 C C . GLY A 1 88 ? -9.988 -5.324 18.759 1.00 84.25 88 GLY A C 1
ATOM 701 O O . GLY A 1 88 ? -10.259 -6.310 19.440 1.00 84.25 88 GLY A O 1
ATOM 702 N N . LYS A 1 89 ? -9.433 -5.436 17.546 1.00 79.31 89 LYS A N 1
ATOM 703 C CA . LYS A 1 89 ? -9.044 -6.711 16.933 1.00 79.31 89 LYS A CA 1
ATOM 704 C C . LYS A 1 89 ? -7.581 -7.038 17.246 1.00 79.31 89 LYS A C 1
ATOM 706 O O . LYS A 1 89 ? -6.777 -6.113 17.372 1.00 79.31 89 LYS A O 1
ATOM 711 N N . PRO A 1 90 ? -7.220 -8.332 17.345 1.00 72.31 90 PRO A N 1
ATOM 712 C CA . PRO A 1 90 ? -5.832 -8.735 17.532 1.00 72.31 90 PRO A CA 1
ATOM 713 C C . PRO A 1 90 ? -4.964 -8.223 16.376 1.00 72.31 90 PRO A C 1
ATOM 715 O O . PRO A 1 90 ? -5.379 -8.261 15.215 1.00 72.31 90 PRO A O 1
ATOM 718 N N . LEU A 1 91 ? -3.770 -7.735 16.718 1.00 70.19 91 LEU A N 1
ATOM 719 C CA . LEU A 1 91 ? -2.763 -7.307 15.750 1.00 70.19 91 LEU A CA 1
ATOM 720 C C . LEU A 1 91 ? -2.255 -8.530 14.983 1.00 70.19 91 LEU A C 1
ATOM 722 O O . LEU A 1 91 ? -2.039 -9.590 15.575 1.00 70.19 91 LEU A O 1
ATOM 726 N N . LYS A 1 92 ? -2.071 -8.384 13.673 1.00 66.50 92 LYS A N 1
ATOM 727 C CA . LYS A 1 92 ? -1.496 -9.430 12.829 1.00 66.50 92 LYS A CA 1
ATOM 728 C C . LYS A 1 92 ? -0.080 -9.012 12.468 1.00 66.50 92 LYS A C 1
ATOM 730 O O . LYS A 1 92 ? 0.125 -7.970 11.865 1.00 66.50 92 LYS A O 1
ATOM 735 N N . TYR A 1 93 ? 0.900 -9.825 12.843 1.00 57.03 93 TYR A N 1
ATOM 736 C CA . TYR A 1 93 ? 2.291 -9.570 12.484 1.00 57.03 93 TYR A CA 1
ATOM 737 C C . TYR A 1 93 ? 2.482 -9.897 10.994 1.00 57.03 93 TYR A C 1
ATOM 739 O O . TYR A 1 93 ? 2.488 -11.065 10.616 1.00 57.03 93 TYR A O 1
ATOM 747 N N . HIS A 1 94 ? 2.596 -8.878 10.137 1.00 62.00 94 HIS A N 1
ATOM 748 C CA . HIS A 1 94 ? 2.756 -9.050 8.683 1.00 62.00 94 HIS A CA 1
ATOM 749 C C . HIS A 1 94 ? 4.226 -9.076 8.215 1.00 62.00 94 HIS A C 1
ATOM 751 O O . HIS A 1 94 ? 4.483 -9.177 7.019 1.00 62.00 94 HIS A O 1
ATOM 757 N N . GLN A 1 95 ? 5.200 -9.001 9.132 1.00 50.16 95 GLN A N 1
ATOM 758 C CA . GLN A 1 95 ? 6.629 -8.889 8.788 1.00 50.16 95 GLN A CA 1
ATOM 759 C C . GLN A 1 95 ? 7.287 -10.179 8.257 1.00 50.16 95 GLN A C 1
ATOM 761 O O . GLN A 1 95 ? 8.381 -10.092 7.709 1.00 50.16 95 GLN A O 1
ATOM 766 N N . ALA A 1 96 ? 6.676 -11.359 8.404 1.00 45.59 96 ALA A N 1
ATOM 767 C CA . ALA A 1 96 ? 7.417 -12.618 8.262 1.00 45.59 96 ALA A CA 1
ATOM 768 C C . ALA A 1 96 ? 7.670 -13.085 6.813 1.00 45.59 96 ALA A C 1
ATOM 770 O O . ALA A 1 96 ? 8.712 -13.669 6.549 1.00 45.59 96 ALA A O 1
ATOM 771 N N . ASP A 1 97 ? 6.797 -12.785 5.846 1.00 46.31 97 ASP A N 1
ATOM 772 C CA . ASP A 1 97 ? 6.849 -13.502 4.555 1.00 46.31 97 ASP A CA 1
ATOM 773 C C . ASP A 1 97 ? 7.516 -12.736 3.400 1.00 46.31 97 ASP A C 1
ATOM 775 O O . ASP A 1 97 ? 7.603 -13.255 2.288 1.00 46.31 97 ASP A O 1
ATOM 779 N N . PHE A 1 98 ? 7.970 -11.497 3.616 1.00 45.81 98 PHE A N 1
ATOM 780 C CA . PHE A 1 98 ? 8.539 -10.674 2.536 1.00 45.81 98 PHE A CA 1
ATOM 781 C C . PHE A 1 98 ? 10.071 -10.745 2.450 1.00 45.81 98 PHE A C 1
ATOM 783 O O . PHE A 1 98 ? 10.639 -10.546 1.375 1.00 45.81 98 PHE A O 1
ATOM 790 N N . VAL A 1 99 ? 10.744 -11.024 3.572 1.00 47.00 99 VAL A N 1
ATOM 791 C CA . VAL A 1 99 ? 12.215 -11.062 3.658 1.00 47.00 99 VAL A CA 1
ATOM 792 C C . VAL A 1 99 ? 12.758 -12.442 3.275 1.00 47.00 99 VAL A C 1
ATOM 794 O O . VAL A 1 99 ? 13.737 -12.521 2.529 1.00 47.00 99 VAL A O 1
ATOM 797 N N . ASP A 1 100 ? 12.080 -13.521 3.674 1.00 42.00 100 ASP A N 1
ATOM 798 C CA . ASP A 1 100 ? 12.587 -14.883 3.458 1.00 42.00 100 ASP A CA 1
ATOM 799 C C . ASP A 1 100 ? 12.588 -15.320 1.986 1.00 42.00 100 ASP A C 1
ATOM 801 O O . ASP A 1 100 ? 13.446 -16.099 1.580 1.00 42.00 100 ASP A O 1
ATOM 805 N N . THR A 1 101 ? 11.719 -14.769 1.131 1.00 48.22 101 THR A N 1
ATOM 806 C CA . THR A 1 101 ? 11.675 -15.167 -0.289 1.00 48.22 101 THR A CA 1
ATOM 807 C C . THR A 1 101 ? 12.694 -14.478 -1.201 1.00 48.22 101 THR A C 1
ATOM 809 O O . THR A 1 101 ? 12.901 -14.964 -2.307 1.00 48.22 101 THR A O 1
ATOM 812 N N . ASN A 1 102 ? 13.341 -13.380 -0.780 1.00 44.34 102 ASN A N 1
ATOM 813 C CA . ASN A 1 102 ? 14.287 -12.634 -1.637 1.00 44.34 102 ASN A CA 1
ATOM 814 C C . ASN A 1 102 ? 15.713 -12.502 -1.071 1.00 44.34 102 ASN A C 1
ATOM 816 O O . ASN A 1 102 ? 16.599 -12.064 -1.803 1.00 44.34 102 ASN A O 1
ATOM 820 N N . PHE A 1 103 ? 15.956 -12.888 0.187 1.00 48.59 103 PHE A N 1
ATOM 821 C CA . PHE A 1 103 ? 17.295 -12.863 0.798 1.00 48.59 103 PHE A CA 1
ATOM 822 C C . PHE A 1 103 ? 17.762 -14.229 1.338 1.00 48.59 103 PHE A C 1
ATOM 824 O O . PHE A 1 103 ? 18.924 -14.369 1.715 1.00 48.59 103 PHE A O 1
ATOM 831 N N . GLY A 1 104 ? 16.907 -15.258 1.316 1.00 40.16 104 GLY A N 1
ATOM 832 C CA . GLY A 1 104 ? 17.229 -16.628 1.732 1.00 40.16 104 GLY A CA 1
ATOM 833 C C . GLY A 1 104 ? 17.760 -17.491 0.587 1.00 40.16 104 GLY A C 1
ATOM 834 O O . GLY A 1 104 ? 17.084 -18.406 0.131 1.00 40.16 104 GLY A O 1
ATOM 835 N N . GLY A 1 105 ? 18.961 -17.183 0.097 1.00 37.81 105 GLY A N 1
ATOM 836 C CA . GLY A 1 105 ? 19.574 -17.906 -1.020 1.00 37.81 105 GLY A CA 1
ATOM 837 C C . GLY A 1 105 ? 21.091 -17.777 -1.090 1.00 37.81 105 GLY A C 1
ATOM 838 O O . GLY A 1 105 ? 21.630 -17.590 -2.173 1.00 37.81 105 GLY A 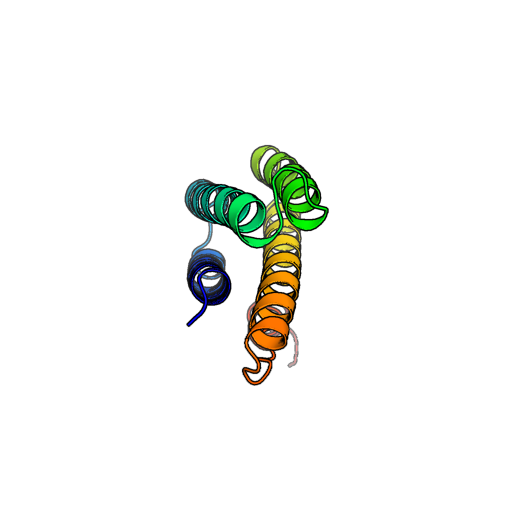O 1
ATOM 839 N N . SER A 1 106 ? 21.785 -17.832 0.048 1.00 38.47 106 SER A N 1
ATOM 840 C CA . SER A 1 106 ? 23.196 -18.230 0.078 1.00 38.47 106 SER A CA 1
ATOM 841 C C . SER A 1 106 ? 23.535 -18.753 1.469 1.00 38.47 106 SER A C 1
ATOM 843 O O . SER A 1 106 ? 23.772 -17.997 2.409 1.00 38.47 106 SER A O 1
ATOM 845 N N . GLY A 1 107 ? 23.444 -20.068 1.602 1.00 43.41 107 GLY A N 1
ATOM 846 C CA . GLY A 1 107 ? 23.641 -20.805 2.840 1.00 43.41 107 GLY A CA 1
ATOM 847 C C . GLY A 1 107 ? 23.783 -22.290 2.544 1.00 43.41 107 GLY A C 1
ATOM 848 O O . GLY A 1 107 ? 22.999 -23.084 3.052 1.00 43.41 107 GLY A O 1
ATOM 849 N N . ASN A 1 108 ? 24.708 -22.622 1.639 1.00 36.28 108 ASN A N 1
ATOM 850 C CA . ASN A 1 108 ? 25.572 -23.804 1.697 1.00 36.28 108 ASN A CA 1
ATOM 851 C C . ASN A 1 108 ? 26.662 -23.704 0.629 1.00 36.28 108 ASN A C 1
ATOM 853 O O . ASN A 1 108 ? 26.298 -23.523 -0.554 1.00 36.28 108 ASN A O 1
#

Sequence (108 aa):
MNKFDDFLAKLALLTRAQGQVDAVMNVTFDAKAELDAEFGTGNRYSISLTRLMLRLNHSTDRREYVETTFRVTELLSAASDQVNKRRGKPLKYHQADFVDTNFGGSGN

Radius of gyration: 14.1 Å; chains: 1; bounding box: 37×38×33 Å

Secondary structure (DSSP, 8-state):
--HHHHHHHHHHHHHHSTT-HHHHHHHHHHHHHHHHHHH-TT-HHHHHHHHHHHHHHH--SHHHHHHHHHHHHHHHHHHHHHHHHHTTPPP----STTTHHHH-----